Protein AF-A0A7J0C3B0-F1 (afdb_monomer)

Secondary structure (DSSP, 8-state):
--SHHHHHHHHHHHHHHHHHHTSTT--HHHHHHHHHHHHHHHHHHHHHHHHHH----TTTTTTSTTSS----------

Nearest PDB structures (foldseek):
  3cra-assembly1_A  TM=9.123E-01  e=2.170E+00  Escherichia coli K-12
  2efk-assembly1_A-2  TM=9.328E-01  e=6.115E+00  Homo sapiens
  5u0p-assembly1_V  TM=5.958E-01  e=2.451E+00  Schizosaccharomyces pombe

pLDDT: mean 85.06, std 17.52, range [49.5, 98.56]

Solvent-accessible surface area (backbone atoms only — not comparable to full-atom values): 4778 Å² total; per-residue (Å²): 131,75,54,61,65,34,46,52,47,31,54,51,26,49,52,49,30,53,55,53,72,69,46,96,78,61,53,67,70,59,51,52,50,31,52,53,45,33,54,55,22,50,51,51,30,27,53,40,43,28,75,69,70,72,44,76,50,93,68,77,55,70,84,66,69,84,80,77,86,88,82,79,79,83,80,88,92,132

Foldseek 3Di:
DDLVVLVVQLVVLVVLQVVQVVDPDRDPVSNVVSVVSNVVSQVSNQVVCCVVPVDGRPCPCPVVVPDPDPPPDDDDDD

Mean predicted aligned error: 9.21 Å

Structure (mmCIF, N/CA/C/O backbone):
data_AF-A0A7J0C3B0-F1
#
_entry.id   AF-A0A7J0C3B0-F1
#
loop_
_atom_site.group_PDB
_atom_site.id
_atom_site.type_symbol
_atom_site.label_atom_id
_atom_site.label_alt_id
_atom_site.label_comp_id
_atom_site.label_asym_id
_atom_site.label_entity_id
_atom_site.label_seq_id
_atom_site.pdbx_PDB_ins_code
_atom_site.Cartn_x
_atom_site.Cartn_y
_atom_site.Cartn_z
_atom_site.occupancy
_atom_site.B_iso_or_equiv
_atom_site.auth_seq_id
_atom_site.auth_comp_id
_atom_site.auth_asym_id
_atom_site.auth_atom_id
_atom_site.pdbx_PDB_model_num
ATOM 1 N N . MET A 1 1 ? 15.399 1.041 -12.728 1.00 77.38 1 MET A N 1
ATOM 2 C CA . MET A 1 1 ? 14.799 1.278 -11.397 1.00 77.38 1 MET A CA 1
ATOM 3 C C . MET A 1 1 ? 14.713 -0.062 -10.663 1.00 77.38 1 MET A C 1
ATOM 5 O O . MET A 1 1 ? 14.682 -1.072 -11.354 1.00 77.38 1 MET A O 1
ATOM 9 N N . SER A 1 2 ? 14.725 -0.109 -9.324 1.00 89.56 2 SER A N 1
ATOM 10 C CA . SER A 1 2 ? 14.418 -1.344 -8.571 1.00 89.56 2 SER A CA 1
ATOM 11 C C . SER A 1 2 ? 12.978 -1.298 -8.052 1.00 89.56 2 SER A C 1
ATOM 13 O O . SER A 1 2 ? 12.530 -0.240 -7.610 1.00 89.56 2 SER A O 1
ATOM 15 N N . ILE A 1 3 ? 12.284 -2.439 -8.102 1.00 93.81 3 ILE A N 1
ATOM 16 C CA . ILE A 1 3 ? 10.911 -2.628 -7.599 1.00 93.81 3 ILE A CA 1
ATOM 17 C C . ILE A 1 3 ? 10.900 -2.861 -6.079 1.00 93.81 3 ILE A C 1
ATOM 19 O O . ILE A 1 3 ? 9.888 -2.596 -5.430 1.00 93.81 3 ILE A O 1
ATOM 23 N N . ASP A 1 4 ? 12.016 -3.306 -5.492 1.00 96.25 4 ASP A N 1
ATOM 24 C CA . ASP A 1 4 ? 12.053 -3.731 -4.087 1.00 96.25 4 ASP A CA 1
ATOM 25 C C . ASP A 1 4 ? 11.669 -2.607 -3.111 1.00 96.25 4 ASP A C 1
ATOM 27 O O . ASP A 1 4 ? 10.838 -2.849 -2.236 1.00 96.25 4 ASP A O 1
ATOM 31 N N . PRO A 1 5 ? 12.171 -1.358 -3.239 1.00 97.31 5 PRO A N 1
ATOM 32 C CA . PRO A 1 5 ? 11.796 -0.312 -2.290 1.00 97.31 5 PRO A CA 1
ATOM 33 C C . PRO A 1 5 ? 10.298 0.064 -2.346 1.00 97.31 5 PRO A C 1
ATOM 35 O O .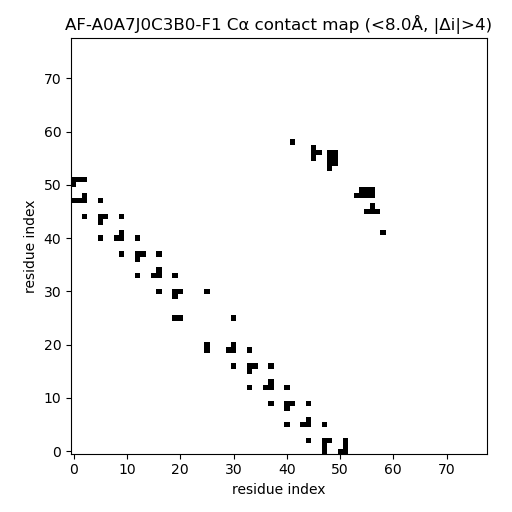 PRO A 1 5 ? 9.678 0.150 -1.282 1.00 97.31 5 PRO A O 1
ATOM 38 N N . PRO A 1 6 ? 9.671 0.257 -3.529 1.00 96.69 6 PRO A N 1
ATOM 39 C CA . PRO A 1 6 ? 8.217 0.416 -3.623 1.00 96.69 6 PRO A CA 1
ATOM 40 C C . PRO A 1 6 ? 7.419 -0.782 -3.091 1.00 96.69 6 PRO A C 1
ATOM 42 O O . PRO A 1 6 ? 6.391 -0.579 -2.442 1.00 96.69 6 PRO A O 1
ATOM 45 N N . LEU A 1 7 ? 7.892 -2.014 -3.313 1.00 96.69 7 LEU A N 1
ATOM 46 C CA . LEU A 1 7 ? 7.257 -3.229 -2.796 1.00 96.69 7 LEU A CA 1
ATOM 47 C C . LEU A 1 7 ? 7.276 -3.271 -1.263 1.00 96.69 7 LEU A C 1
ATOM 49 O O . LEU A 1 7 ? 6.233 -3.465 -0.641 1.00 96.69 7 LEU A O 1
ATOM 53 N N . GLU A 1 8 ? 8.428 -3.030 -0.641 1.00 98.31 8 GLU A N 1
ATOM 54 C CA . GLU A 1 8 ? 8.548 -2.991 0.821 1.00 98.31 8 GLU A CA 1
ATOM 55 C C . GLU A 1 8 ? 7.679 -1.887 1.433 1.00 98.31 8 GLU A C 1
ATOM 57 O O . GLU A 1 8 ? 7.034 -2.089 2.468 1.00 98.31 8 GLU A O 1
ATOM 62 N N . LYS A 1 9 ? 7.579 -0.732 0.762 1.00 98.12 9 LYS A N 1
ATOM 63 C CA . LYS A 1 9 ? 6.678 0.349 1.178 1.00 98.12 9 LYS A CA 1
ATOM 64 C C . LYS A 1 9 ? 5.213 -0.093 1.143 1.00 98.12 9 LYS A C 1
ATOM 66 O O . LYS A 1 9 ? 4.478 0.188 2.090 1.00 98.12 9 LYS A O 1
ATOM 71 N N . LEU A 1 10 ? 4.795 -0.801 0.094 1.00 98.06 10 LEU A N 1
ATOM 72 C CA . LEU A 1 10 ? 3.442 -1.348 -0.013 1.00 98.06 10 LEU A CA 1
ATOM 73 C C . LEU A 1 10 ? 3.159 -2.390 1.075 1.00 98.06 10 LEU A C 1
ATOM 75 O O . LEU A 1 10 ? 2.135 -2.299 1.752 1.00 98.06 10 LEU A O 1
ATOM 79 N N . ILE A 1 11 ? 4.081 -3.324 1.312 1.00 98.50 11 ILE A N 1
ATOM 80 C CA . ILE A 1 11 ? 3.954 -4.328 2.379 1.00 98.50 11 ILE A CA 1
ATOM 81 C C . ILE A 1 11 ? 3.830 -3.650 3.751 1.00 98.50 11 ILE A C 1
ATOM 83 O O . ILE A 1 11 ? 2.995 -4.047 4.568 1.00 98.50 11 ILE A O 1
ATOM 87 N N . SER A 1 12 ? 4.634 -2.618 4.013 1.00 98.44 12 SER A N 1
ATOM 88 C CA . SER A 1 12 ? 4.575 -1.845 5.257 1.00 98.44 12 SER A CA 1
ATOM 89 C C . SER A 1 12 ? 3.220 -1.156 5.439 1.00 98.44 12 SER A C 1
ATOM 91 O O . SER A 1 12 ? 2.608 -1.291 6.501 1.00 98.44 12 SER A O 1
ATOM 93 N N . ALA A 1 13 ? 2.718 -0.483 4.400 1.00 98.50 13 ALA A N 1
ATOM 94 C CA . ALA A 1 13 ? 1.423 0.195 4.431 1.00 98.50 13 ALA A CA 1
ATOM 95 C C . ALA A 1 13 ? 0.264 -0.788 4.668 1.00 98.50 13 ALA A C 1
ATOM 97 O O . ALA A 1 13 ? -0.595 -0.543 5.513 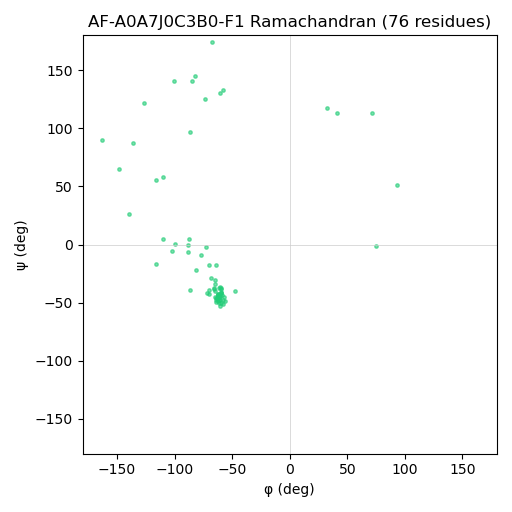1.00 98.50 13 ALA A O 1
ATOM 98 N N . LEU A 1 14 ? 0.274 -1.946 3.996 1.00 98.44 14 LEU A N 1
ATOM 99 C CA . LEU A 1 14 ? -0.731 -2.999 4.188 1.00 98.44 14 LEU A CA 1
ATOM 100 C C . LEU A 1 14 ? -0.712 -3.558 5.616 1.00 98.44 14 LEU A C 1
ATOM 102 O O . LEU A 1 14 ? -1.768 -3.735 6.225 1.00 98.44 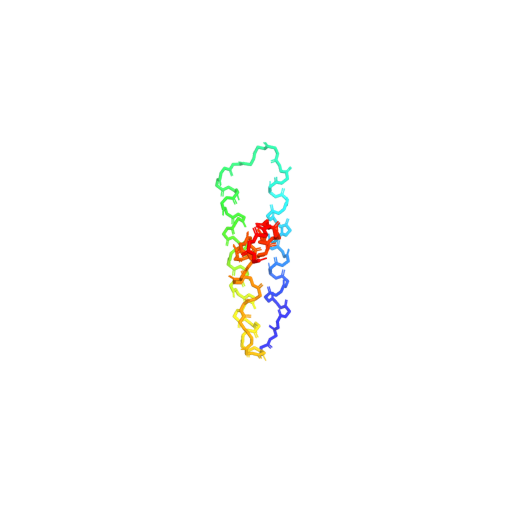14 LEU A O 1
ATOM 106 N N . ARG A 1 15 ? 0.477 -3.796 6.188 1.00 98.56 15 ARG A N 1
ATOM 107 C CA . ARG A 1 15 ? 0.618 -4.231 7.590 1.00 98.56 15 ARG A CA 1
ATOM 108 C C . ARG A 1 15 ? 0.089 -3.184 8.565 1.00 98.56 15 ARG A C 1
ATOM 110 O O . ARG A 1 15 ? -0.580 -3.545 9.534 1.00 98.56 15 ARG A O 1
ATOM 117 N N . HIS A 1 16 ? 0.387 -1.907 8.328 1.00 98.06 16 HIS A N 1
ATOM 118 C CA . HIS A 1 16 ? -0.109 -0.821 9.167 1.00 98.06 16 HIS A CA 1
ATOM 119 C C . HIS A 1 16 ? -1.635 -0.720 9.097 1.00 98.06 16 HIS A C 1
ATOM 121 O O . HIS A 1 16 ? -2.286 -0.738 10.140 1.00 98.06 16 HIS A O 1
ATOM 127 N N . HIS A 1 17 ? -2.207 -0.732 7.893 1.00 98.12 17 HIS A N 1
ATOM 128 C CA . HIS A 1 17 ? -3.651 -0.744 7.686 1.00 98.12 17 HIS A CA 1
ATOM 129 C C . HIS A 1 17 ? -4.330 -1.924 8.388 1.00 98.12 17 HIS A C 1
ATOM 131 O O . HIS A 1 17 ? -5.271 -1.718 9.152 1.00 98.12 17 HIS A O 1
ATOM 137 N N . ALA A 1 18 ? -3.817 -3.145 8.214 1.00 97.38 18 ALA A N 1
ATOM 138 C CA . ALA A 1 18 ? -4.354 -4.332 8.878 1.00 97.38 18 ALA A CA 1
ATOM 139 C C . ALA A 1 18 ? -4.312 -4.212 10.410 1.00 97.38 18 ALA A C 1
ATOM 141 O O . ALA A 1 18 ? -5.280 -4.556 11.085 1.00 97.38 18 ALA A O 1
ATOM 142 N N . ARG A 1 19 ? -3.215 -3.679 10.970 1.00 97.25 19 ARG A N 1
ATOM 143 C CA . ARG A 1 19 ? -3.112 -3.416 12.411 1.00 97.25 19 ARG A CA 1
ATOM 144 C C . ARG A 1 19 ? -4.169 -2.412 12.860 1.00 97.25 19 ARG A C 1
ATOM 146 O O . ARG A 1 19 ? -4.851 -2.691 13.839 1.00 97.25 19 ARG A O 1
ATOM 153 N N . VAL A 1 20 ? -4.292 -1.273 12.182 1.00 96.88 20 VAL A N 1
ATOM 154 C CA . VAL A 1 20 ? -5.253 -0.225 12.552 1.00 96.88 20 VAL A CA 1
ATOM 155 C C . VAL A 1 20 ? -6.672 -0.786 12.488 1.00 96.88 20 VAL A C 1
ATOM 157 O O . VAL A 1 20 ? -7.358 -0.780 13.499 1.00 96.88 20 VAL A O 1
ATOM 160 N N . MET A 1 21 ? -7.075 -1.389 11.368 1.00 93.75 21 MET A N 1
ATOM 161 C CA . MET A 1 21 ? -8.423 -1.947 11.182 1.00 93.75 21 MET A CA 1
ATOM 162 C C . MET A 1 21 ? -8.761 -3.118 12.120 1.00 93.75 21 MET A C 1
ATOM 164 O O . MET A 1 21 ? -9.931 -3.440 12.292 1.00 93.75 21 MET A O 1
ATOM 168 N N . SER A 1 22 ? -7.764 -3.756 12.741 1.00 95.94 22 SER A N 1
ATOM 169 C CA . SER A 1 22 ? -7.994 -4.804 13.746 1.00 95.94 22 SER A CA 1
ATOM 170 C C . SER A 1 22 ? -8.408 -4.273 15.126 1.00 95.94 22 SER A C 1
ATOM 172 O O . SER A 1 22 ? -8.768 -5.064 15.999 1.00 95.94 22 SER A O 1
ATOM 174 N N . LEU A 1 23 ? -8.344 -2.957 15.354 1.00 94.62 23 LEU A N 1
ATOM 175 C CA . LEU A 1 23 ? -8.714 -2.339 16.627 1.00 94.62 23 LEU A CA 1
ATOM 176 C C . LEU A 1 23 ? -10.224 -2.072 16.680 1.00 94.62 23 LEU A C 1
ATOM 178 O O . LEU A 1 23 ? -10.828 -1.624 15.711 1.00 94.62 23 LEU A O 1
ATOM 182 N N . SER A 1 24 ? -10.831 -2.301 17.844 1.00 85.75 24 SER A N 1
ATOM 183 C CA . SER A 1 24 ? -12.287 -2.227 18.036 1.00 85.75 24 SER A CA 1
ATOM 184 C C . SER A 1 24 ? -12.873 -0.810 17.973 1.00 85.75 24 SER A C 1
ATOM 186 O O . SER A 1 24 ? -14.083 -0.669 17.838 1.00 85.75 24 SER A O 1
ATOM 188 N N . ASP A 1 25 ? -12.038 0.223 18.122 1.00 92.00 25 ASP A N 1
ATOM 189 C CA . ASP A 1 25 ? -12.458 1.629 18.188 1.00 92.00 25 ASP A CA 1
ATOM 190 C C . ASP A 1 25 ? -11.381 2.546 17.585 1.00 92.00 25 ASP A C 1
ATOM 192 O O . ASP A 1 25 ? -10.695 3.304 18.272 1.00 92.00 25 ASP A O 1
ATOM 196 N N . VAL A 1 26 ? -11.154 2.397 16.279 1.00 91.62 26 VAL A N 1
ATOM 197 C CA . VAL A 1 26 ? -10.207 3.234 15.532 1.00 91.62 26 VAL A CA 1
ATOM 198 C C . VAL A 1 26 ? -10.797 4.631 15.339 1.00 91.62 26 VAL A C 1
ATOM 200 O O . VAL A 1 26 ? -11.856 4.761 14.717 1.00 91.62 26 VAL A O 1
ATOM 203 N N . PRO A 1 27 ? -10.098 5.705 15.746 1.00 95.19 27 PRO A N 1
ATOM 204 C CA . PRO A 1 27 ? -10.499 7.055 15.380 1.00 95.19 27 PRO A CA 1
ATOM 205 C C . PRO A 1 27 ? -10.546 7.207 13.856 1.00 95.19 27 PRO A C 1
ATOM 207 O O . PRO A 1 27 ? -9.578 6.880 13.172 1.00 95.19 27 PRO A O 1
ATOM 210 N N . LEU A 1 28 ? -11.620 7.793 13.313 1.00 92.81 28 LEU A N 1
ATOM 211 C CA . LEU A 1 28 ? -11.803 7.971 11.861 1.00 92.81 28 LEU A CA 1
ATOM 212 C C . LEU A 1 28 ? -10.555 8.543 11.167 1.00 92.81 28 LEU A C 1
ATOM 214 O O . LEU A 1 28 ? -10.172 8.098 10.092 1.00 92.81 28 LEU A O 1
ATOM 218 N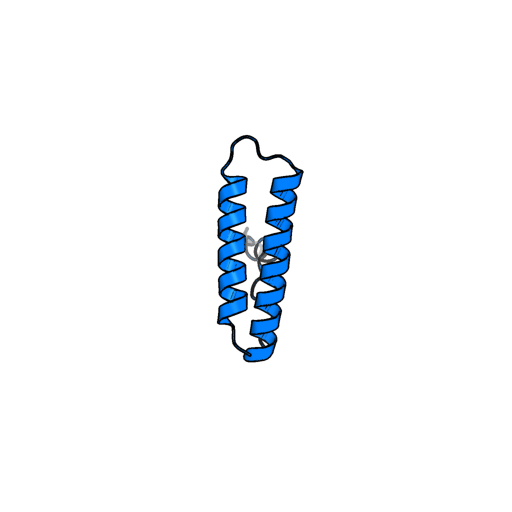 N . LYS A 1 29 ? -9.883 9.504 11.812 1.00 95.56 29 LYS A N 1
ATOM 219 C CA . LYS A 1 29 ? -8.649 10.114 11.304 1.00 95.56 29 LYS A CA 1
ATOM 220 C C . LYS A 1 29 ? -7.516 9.099 11.109 1.00 95.56 29 LYS A C 1
ATOM 222 O O . LYS A 1 29 ? -6.796 9.198 10.121 1.00 95.56 29 LYS A O 1
ATOM 227 N N . GLU A 1 30 ? -7.343 8.163 12.037 1.00 94.38 30 GLU A N 1
ATOM 228 C CA . GLU A 1 30 ? -6.308 7.126 11.958 1.00 94.38 30 GLU A CA 1
ATOM 229 C C . GLU A 1 30 ? -6.645 6.093 10.887 1.00 94.38 30 GLU A C 1
ATOM 231 O O . GLU A 1 30 ? -5.779 5.741 10.087 1.00 94.38 30 GLU A O 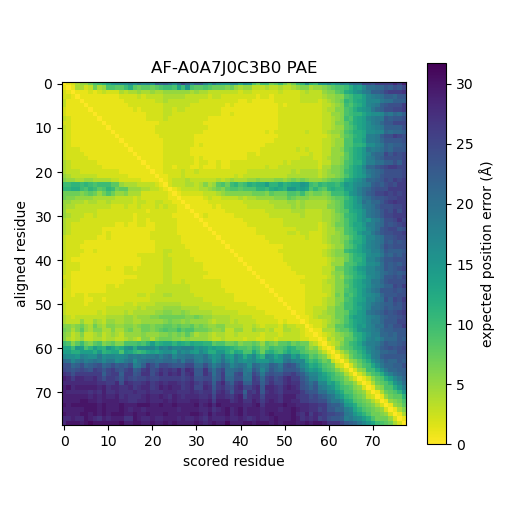1
ATOM 236 N N . GLY A 1 31 ? -7.915 5.687 10.804 1.00 95.56 31 GLY A N 1
ATOM 237 C CA . GLY A 1 31 ? -8.391 4.809 9.738 1.00 95.56 31 GLY A CA 1
ATOM 238 C C . GLY A 1 31 ? -8.155 5.414 8.354 1.00 95.56 31 GLY A C 1
ATOM 239 O O . GLY A 1 31 ? -7.512 4.795 7.508 1.00 95.56 31 GLY A O 1
ATOM 240 N N . THR A 1 32 ? -8.585 6.662 8.143 1.00 96.19 32 THR A N 1
ATOM 241 C CA . THR A 1 32 ? -8.370 7.382 6.879 1.00 96.19 32 THR A CA 1
ATOM 242 C C . THR A 1 32 ? -6.886 7.537 6.554 1.00 96.19 32 THR A C 1
ATOM 244 O O . THR A 1 32 ? -6.494 7.344 5.407 1.00 96.19 32 THR A O 1
ATOM 247 N N . ALA A 1 33 ? -6.042 7.851 7.541 1.00 96.94 33 ALA A N 1
ATOM 248 C CA . ALA A 1 33 ? -4.603 7.971 7.318 1.00 96.94 33 ALA A CA 1
ATOM 249 C C . ALA A 1 33 ? -3.981 6.647 6.845 1.00 96.94 33 ALA A C 1
ATOM 251 O O . ALA A 1 33 ? -3.205 6.651 5.892 1.00 96.94 33 ALA A O 1
ATOM 252 N N . ALA A 1 34 ? -4.360 5.521 7.457 1.00 97.12 34 ALA A N 1
ATOM 253 C CA . ALA A 1 34 ? -3.879 4.203 7.051 1.00 97.12 34 ALA A CA 1
ATOM 254 C C . ALA A 1 34 ? -4.362 3.813 5.639 1.00 97.12 34 ALA A C 1
ATOM 256 O O . ALA A 1 34 ? -3.598 3.244 4.859 1.00 97.12 34 ALA A O 1
ATOM 257 N N . PHE A 1 35 ? -5.599 4.166 5.274 1.00 96.38 35 PHE A N 1
ATOM 258 C CA . PHE A 1 35 ? -6.120 3.984 3.913 1.00 96.38 35 PHE A CA 1
ATOM 259 C C . PHE A 1 35 ? -5.342 4.795 2.869 1.00 96.38 35 PHE A C 1
ATOM 261 O O . PHE A 1 35 ? -4.947 4.263 1.828 1.00 96.38 35 PHE A O 1
ATOM 268 N N . GLU A 1 36 ? -5.107 6.080 3.133 1.00 97.31 36 GLU A N 1
ATOM 269 C CA . GLU A 1 36 ? -4.355 6.948 2.221 1.00 97.31 36 GLU A CA 1
ATOM 270 C C . GLU A 1 36 ? -2.896 6.499 2.073 1.00 97.31 36 GLU A C 1
ATOM 272 O O . GLU A 1 36 ? -2.330 6.572 0.979 1.00 97.31 36 GLU A O 1
ATOM 277 N N . GLU A 1 37 ? -2.295 5.961 3.136 1.00 97.88 37 GLU A N 1
ATOM 278 C CA . GLU A 1 37 ? -0.956 5.376 3.079 1.00 97.88 37 GLU A CA 1
ATOM 279 C C . GLU A 1 37 ? -0.893 4.179 2.116 1.00 97.88 37 GLU A C 1
ATOM 281 O O . GLU A 1 37 ? 0.007 4.118 1.271 1.00 97.88 37 GLU A O 1
ATOM 286 N N . VAL A 1 38 ? -1.875 3.270 2.177 1.00 97.88 38 VAL A N 1
ATOM 287 C CA . VAL A 1 38 ? -1.985 2.143 1.233 1.00 97.88 38 VAL A CA 1
ATOM 288 C C . VAL A 1 38 ? -2.153 2.651 -0.196 1.00 97.88 38 VAL A C 1
ATOM 290 O O . VAL A 1 38 ? -1.412 2.222 -1.081 1.00 97.88 38 VAL A O 1
ATOM 293 N N . ARG A 1 39 ? -3.056 3.612 -0.437 1.00 95.94 39 ARG A N 1
ATOM 294 C CA . ARG A 1 39 ? -3.272 4.193 -1.777 1.00 95.94 39 ARG A CA 1
ATOM 295 C C . ARG A 1 39 ? -1.995 4.790 -2.359 1.00 95.94 39 ARG A C 1
ATOM 297 O O . ARG A 1 39 ? -1.673 4.554 -3.525 1.00 95.94 39 ARG A O 1
ATOM 304 N N . ALA A 1 40 ? -1.250 5.546 -1.558 1.00 96.50 40 ALA A N 1
ATOM 305 C CA . ALA A 1 40 ? 0.009 6.142 -1.991 1.00 96.50 40 ALA A CA 1
ATOM 306 C C . ALA A 1 40 ? 1.074 5.077 -2.308 1.00 96.50 40 ALA A C 1
ATOM 308 O O . ALA A 1 40 ? 1.814 5.217 -3.285 1.00 96.50 40 ALA A O 1
ATOM 309 N N . ALA A 1 41 ? 1.154 4.011 -1.508 1.00 97.44 41 ALA A N 1
ATOM 310 C CA . ALA A 1 41 ? 2.105 2.927 -1.734 1.00 97.44 41 ALA A CA 1
ATOM 311 C C . ALA A 1 41 ? 1.754 2.082 -2.970 1.00 97.44 41 ALA A C 1
ATOM 313 O O . ALA A 1 41 ? 2.648 1.756 -3.748 1.00 97.44 41 ALA A O 1
ATOM 314 N N . VAL A 1 42 ? 0.465 1.811 -3.204 1.00 96.31 42 VAL A N 1
ATOM 315 C CA . VAL A 1 42 ? -0.035 1.130 -4.410 1.00 96.31 42 VAL A CA 1
ATOM 316 C C . VAL A 1 42 ? 0.360 1.889 -5.672 1.00 96.31 42 VAL A C 1
ATOM 318 O O . VAL A 1 42 ? 0.902 1.283 -6.596 1.00 96.31 42 VAL A O 1
ATOM 321 N N 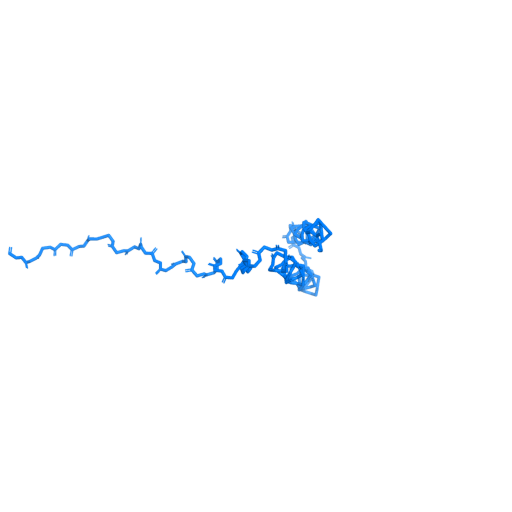. ARG A 1 43 ? 0.152 3.213 -5.706 1.00 94.81 43 ARG A N 1
ATOM 322 C CA . ARG A 1 43 ? 0.564 4.050 -6.847 1.00 94.81 43 ARG A CA 1
ATOM 323 C C . ARG A 1 43 ? 2.068 3.960 -7.080 1.00 94.81 43 ARG A C 1
ATOM 325 O O . ARG A 1 43 ? 2.495 3.617 -8.171 1.00 94.81 43 ARG A O 1
ATOM 332 N N . SER A 1 44 ? 2.859 4.147 -6.022 1.00 95.56 44 SER A N 1
ATOM 333 C CA . SER A 1 44 ? 4.321 4.078 -6.113 1.00 95.56 44 SER A CA 1
ATOM 334 C C . SER A 1 44 ? 4.834 2.724 -6.613 1.00 95.56 44 SER A C 1
ATOM 336 O O . SER A 1 44 ? 5.818 2.688 -7.347 1.00 95.56 44 SER A O 1
ATOM 338 N N . TYR A 1 45 ? 4.214 1.618 -6.198 1.00 96.00 45 TYR A N 1
ATOM 339 C CA . TYR A 1 45 ? 4.564 0.285 -6.686 1.00 96.00 45 TYR A CA 1
ATOM 340 C C . TYR A 1 45 ? 4.149 0.092 -8.147 1.00 96.00 45 TYR A C 1
ATOM 342 O O . TYR A 1 45 ? 4.924 -0.431 -8.942 1.00 96.00 45 TYR A O 1
ATOM 350 N N . SER A 1 46 ? 2.953 0.556 -8.504 1.00 95.12 46 SER A N 1
ATOM 351 C CA . SER A 1 46 ? 2.424 0.472 -9.866 1.00 95.12 46 SER A CA 1
ATOM 352 C C . SER A 1 46 ? 3.294 1.225 -10.867 1.00 95.12 46 SER A C 1
ATOM 354 O O . SER A 1 46 ? 3.635 0.673 -11.910 1.00 95.12 46 SER A O 1
ATOM 356 N N . ASP A 1 47 ? 3.714 2.443 -10.519 1.00 94.44 47 ASP A N 1
ATOM 357 C CA . ASP A 1 47 ? 4.619 3.249 -11.339 1.00 94.44 47 ASP A CA 1
ATOM 358 C C . ASP A 1 47 ? 5.955 2.520 -11.541 1.00 94.44 47 ASP A C 1
ATOM 360 O O . ASP A 1 47 ? 6.448 2.415 -12.661 1.00 94.44 47 ASP A O 1
ATOM 364 N N . ALA A 1 48 ? 6.505 1.918 -10.480 1.00 95.25 48 ALA A N 1
ATOM 365 C CA . ALA A 1 48 ? 7.752 1.161 -10.567 1.00 95.25 48 ALA A CA 1
ATOM 366 C C . ALA A 1 48 ? 7.631 -0.107 -11.429 1.00 95.25 48 ALA A C 1
ATOM 368 O O . ALA A 1 48 ? 8.554 -0.435 -12.179 1.00 95.25 48 ALA A O 1
ATOM 369 N N . ILE A 1 49 ? 6.502 -0.819 -11.355 1.00 94.25 49 ILE A N 1
ATOM 370 C CA . ILE A 1 49 ? 6.215 -1.964 -12.228 1.00 94.25 49 ILE A CA 1
ATOM 371 C C . ILE A 1 49 ? 6.122 -1.515 -13.682 1.00 94.25 49 ILE A C 1
ATOM 373 O O . ILE A 1 49 ? 6.741 -2.147 -14.544 1.00 94.25 49 ILE A O 1
ATOM 377 N N . PHE A 1 50 ? 5.406 -0.425 -13.955 1.00 93.94 50 PHE A N 1
ATOM 378 C CA . PHE A 1 50 ? 5.275 0.110 -15.304 1.00 93.94 50 PHE A CA 1
ATOM 379 C C . PHE A 1 50 ? 6.632 0.539 -15.868 1.00 93.94 50 PHE A C 1
ATOM 381 O O . PHE A 1 50 ? 6.988 0.141 -16.975 1.00 93.94 50 PHE A O 1
ATOM 388 N N . GLU A 1 51 ? 7.441 1.259 -15.090 1.00 94.50 51 GLU A N 1
ATOM 389 C CA . GLU A 1 51 ? 8.783 1.681 -15.501 1.00 94.50 51 GLU A CA 1
ATOM 390 C C . GLU A 1 51 ? 9.724 0.506 -15.807 1.00 94.50 51 GLU A C 1
ATOM 392 O O . GLU A 1 51 ? 10.555 0.600 -16.711 1.00 94.50 51 GLU A O 1
ATOM 397 N N . VAL A 1 52 ? 9.630 -0.596 -15.056 1.00 94.44 52 VAL A N 1
ATOM 398 C CA . VAL A 1 52 ? 10.532 -1.749 -15.219 1.00 94.44 52 VAL A CA 1
ATOM 399 C C . VAL A 1 52 ? 10.049 -2.730 -16.284 1.00 94.44 52 VAL A C 1
ATOM 401 O O . VAL A 1 52 ? 10.869 -3.289 -17.012 1.00 94.44 52 VAL A O 1
ATOM 404 N N . SER A 1 53 ? 8.743 -2.974 -16.366 1.00 93.06 53 SER A N 1
ATOM 405 C CA . SER A 1 53 ? 8.175 -4.072 -17.157 1.00 93.06 53 SER A CA 1
ATOM 406 C C . SER A 1 53 ? 7.288 -3.623 -18.318 1.00 93.06 53 SER A C 1
ATOM 408 O O . SER A 1 53 ? 7.009 -4.427 -19.204 1.00 93.06 53 SER A O 1
ATOM 410 N N . GLY A 1 54 ? 6.824 -2.370 -18.320 1.00 93.19 54 GLY A N 1
ATOM 411 C CA . GLY A 1 54 ? 5.817 -1.861 -19.255 1.00 93.19 54 GLY A CA 1
ATOM 412 C C . GLY A 1 54 ? 4.385 -2.332 -18.970 1.00 93.19 54 GLY A C 1
ATOM 413 O O . GLY A 1 54 ? 3.469 -1.928 -19.683 1.00 93.19 54 GLY A O 1
ATOM 414 N N . TRP A 1 55 ? 4.169 -3.165 -17.946 1.00 91.94 55 TRP A N 1
ATOM 415 C CA . TRP A 1 55 ? 2.838 -3.624 -17.550 1.00 91.94 55 TRP A CA 1
ATOM 416 C C . TRP A 1 55 ? 2.125 -2.603 -16.664 1.00 91.94 55 TRP A C 1
ATOM 418 O O 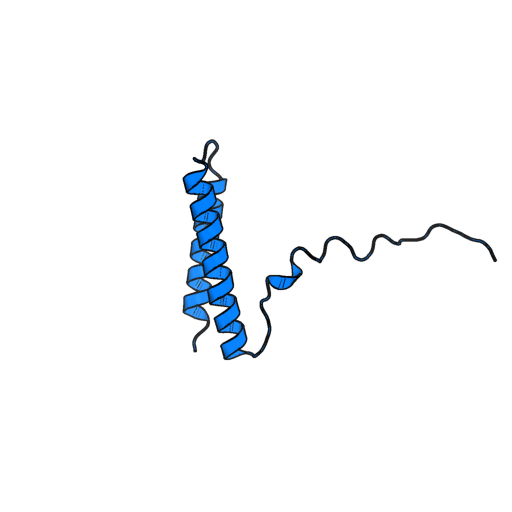. TRP A 1 55 ? 2.748 -1.920 -15.853 1.00 91.94 55 TRP A O 1
ATOM 428 N N . GLY A 1 56 ? 0.804 -2.508 -16.829 1.00 84.19 56 GLY A N 1
ATOM 429 C CA . GLY A 1 56 ? -0.051 -1.647 -16.013 1.00 84.19 56 GLY A CA 1
ATOM 430 C C . GLY A 1 56 ? -0.151 -2.099 -14.551 1.00 84.19 56 GLY A C 1
ATOM 431 O O . GLY A 1 56 ? 0.346 -3.158 -14.166 1.00 84.19 56 GLY A O 1
ATOM 432 N N . SER A 1 57 ? -0.820 -1.285 -13.731 1.00 84.31 57 SER A N 1
ATOM 433 C CA . SER A 1 57 ? -1.024 -1.583 -12.310 1.00 84.31 57 SER A CA 1
ATOM 434 C C . SER A 1 57 ? -1.801 -2.894 -12.120 1.00 84.31 57 SER A C 1
ATOM 436 O O . SER A 1 57 ? -2.895 -3.031 -12.680 1.00 84.31 57 SER A O 1
ATOM 438 N N . PRO A 1 58 ? -1.318 -3.820 -11.267 1.00 85.38 58 PRO A N 1
ATOM 439 C CA . PRO A 1 58 ? -2.041 -5.049 -10.945 1.00 85.38 58 PRO A CA 1
ATOM 440 C C . PRO A 1 58 ? -3.268 -4.811 -10.048 1.00 85.38 58 PRO A C 1
ATOM 442 O O . PRO A 1 58 ? -3.977 -5.756 -9.726 1.00 85.38 58 PRO A O 1
ATOM 445 N N . PHE A 1 59 ? -3.523 -3.567 -9.632 1.00 86.62 59 PHE A N 1
ATOM 446 C CA . PHE A 1 59 ? -4.636 -3.200 -8.753 1.00 86.62 59 PHE A CA 1
ATOM 447 C C . PHE A 1 59 ? -5.812 -2.551 -9.494 1.00 86.62 59 PHE A C 1
ATOM 449 O O . PHE A 1 59 ? -6.831 -2.278 -8.874 1.00 86.62 59 PHE A O 1
ATOM 456 N N . THR A 1 60 ? -5.677 -2.276 -10.796 1.00 74.00 60 THR A N 1
ATOM 457 C CA . THR A 1 60 ? -6.658 -1.481 -11.566 1.00 74.00 60 THR A CA 1
ATOM 458 C C . THR A 1 60 ? -7.996 -2.191 -11.758 1.00 74.00 60 THR A C 1
ATOM 460 O O . THR A 1 60 ? -9.016 -1.524 -11.830 1.00 74.00 60 THR A O 1
ATOM 463 N N . ASN A 1 61 ? -7.993 -3.525 -11.783 1.00 67.50 61 ASN A N 1
ATOM 464 C CA . ASN A 1 61 ? -9.177 -4.316 -12.121 1.00 67.50 61 ASN A CA 1
ATOM 465 C C . ASN A 1 61 ? -9.751 -5.061 -10.914 1.00 67.50 61 ASN A C 1
ATOM 467 O O . ASN A 1 61 ? -10.643 -5.868 -11.094 1.00 67.50 61 ASN A O 1
ATOM 471 N N . VAL A 1 62 ? -9.230 -4.862 -9.697 1.00 63.44 62 VAL A N 1
ATOM 472 C CA . VAL A 1 62 ? -9.651 -5.663 -8.528 1.00 63.44 62 VAL A CA 1
ATOM 473 C C . VAL A 1 62 ? -11.123 -5.420 -8.176 1.00 63.44 62 VAL A C 1
ATOM 475 O O . VAL A 1 62 ? -11.791 -6.347 -7.734 1.00 63.44 62 VAL A O 1
ATOM 478 N N . ASP A 1 63 ? -11.632 -4.218 -8.448 1.00 58.25 63 ASP A N 1
ATOM 479 C CA . ASP A 1 63 ? -13.032 -3.847 -8.217 1.00 58.25 63 ASP A CA 1
ATOM 480 C C . ASP A 1 63 ? -13.948 -4.165 -9.424 1.00 58.25 63 ASP A C 1
ATOM 482 O O . ASP A 1 63 ? -15.161 -4.023 -9.326 1.00 58.25 63 ASP A O 1
ATOM 486 N N . GLU A 1 64 ? -13.392 -4.593 -10.567 1.00 52.22 64 GLU A N 1
ATOM 487 C CA . GLU A 1 64 ? -14.140 -4.887 -11.807 1.00 52.22 64 GLU A CA 1
ATOM 488 C C . GLU A 1 64 ? -14.409 -6.397 -12.011 1.00 52.22 64 GLU A C 1
ATOM 490 O O . GLU A 1 64 ? -15.028 -6.777 -12.997 1.00 52.22 64 GLU A O 1
ATOM 495 N N . ILE A 1 65 ? -13.974 -7.273 -11.090 1.00 56.31 65 ILE A N 1
ATOM 496 C CA . ILE A 1 65 ? -14.156 -8.747 -11.175 1.00 56.31 65 ILE A CA 1
ATOM 497 C C . ILE A 1 65 ? -15.505 -9.203 -10.571 1.00 56.31 65 ILE A C 1
ATOM 499 O O . ILE A 1 65 ? -15.766 -10.396 -10.472 1.00 56.31 65 ILE A O 1
ATOM 503 N N . GLU A 1 66 ? -16.378 -8.289 -10.137 1.00 52.19 66 GLU A N 1
ATOM 504 C CA . GLU A 1 66 ? -17.663 -8.658 -9.514 1.00 52.19 66 GLU A CA 1
ATOM 505 C C . GLU A 1 66 ? -18.834 -8.849 -10.502 1.00 52.19 66 GLU A C 1
ATOM 507 O O . GLU A 1 66 ? -19.919 -9.190 -10.041 1.00 52.19 66 GLU A O 1
ATOM 512 N N . ASP A 1 67 ? -18.654 -8.680 -11.822 1.00 51.41 67 ASP A N 1
ATOM 513 C CA . ASP A 1 67 ? -19.800 -8.603 -12.757 1.00 51.41 67 ASP A CA 1
ATOM 514 C C . ASP A 1 67 ? -19.630 -9.345 -14.101 1.00 51.41 67 ASP A C 1
ATOM 516 O O . ASP A 1 67 ? -20.262 -8.978 -15.087 1.00 51.41 67 ASP A O 1
ATOM 520 N N . ASP A 1 68 ? -18.805 -10.396 -14.163 1.00 50.56 68 ASP A N 1
ATOM 521 C CA . ASP A 1 68 ? -18.794 -11.324 -15.309 1.00 50.56 68 ASP A CA 1
ATOM 522 C C . ASP A 1 68 ? -18.975 -12.767 -14.799 1.00 50.56 68 ASP A C 1
ATOM 524 O O . ASP A 1 68 ? -18.181 -13.260 -13.998 1.00 50.56 68 ASP A O 1
ATOM 528 N N . ASP A 1 69 ? -20.030 -13.428 -15.290 1.00 50.50 69 ASP A N 1
ATOM 529 C CA . ASP A 1 69 ? -20.322 -14.872 -15.216 1.00 50.50 69 ASP A CA 1
ATOM 530 C C . ASP A 1 69 ? -21.195 -15.419 -14.058 1.00 50.50 69 ASP A C 1
ATOM 532 O O . ASP A 1 69 ? -20.899 -16.455 -13.460 1.00 50.50 69 ASP A O 1
ATOM 536 N N . LEU A 1 70 ? -22.371 -14.818 -13.829 1.00 50.47 70 LEU A N 1
ATOM 537 C CA . LEU A 1 70 ? -23.568 -15.575 -13.405 1.00 50.47 70 LEU A CA 1
ATOM 538 C C . LEU A 1 70 ? -24.679 -15.481 -14.466 1.00 50.47 70 LEU A C 1
ATOM 540 O O . LEU A 1 70 ? -25.800 -15.084 -14.159 1.00 50.47 70 LEU A O 1
ATOM 544 N N . ASP A 1 71 ? -24.376 -15.856 -15.709 1.00 49.50 71 ASP A N 1
ATOM 545 C CA . ASP A 1 71 ? -25.397 -16.177 -16.720 1.00 49.50 71 ASP A CA 1
ATOM 546 C C .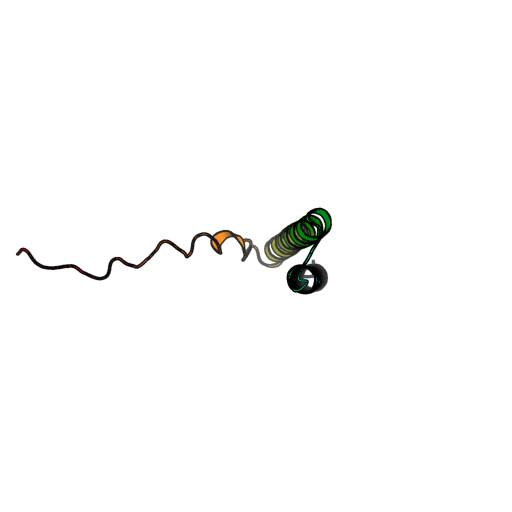 ASP A 1 71 ? -25.361 -17.693 -16.997 1.00 49.50 71 ASP A C 1
ATOM 548 O O . ASP A 1 71 ? -25.096 -18.164 -18.100 1.00 49.50 71 ASP A O 1
ATOM 552 N N . ASP A 1 72 ? -25.556 -18.473 -15.926 1.00 52.06 72 ASP A N 1
ATOM 553 C CA . ASP A 1 72 ? -25.775 -19.921 -15.988 1.00 52.06 72 ASP A CA 1
ATOM 554 C C . ASP A 1 72 ? -27.282 -20.171 -16.204 1.00 52.06 72 ASP A C 1
ATOM 556 O O . ASP A 1 72 ? -28.093 -20.114 -15.280 1.00 52.06 72 ASP A O 1
ATOM 560 N N . GLU A 1 73 ? -27.622 -20.370 -17.478 1.00 58.88 73 GLU A N 1
ATOM 561 C CA . GLU A 1 73 ? -28.783 -21.051 -18.069 1.00 58.88 73 GLU A CA 1
ATOM 562 C C . GLU A 1 73 ? -30.153 -21.019 -17.350 1.00 58.88 73 GLU A C 1
ATOM 564 O O . GLU A 1 73 ? -30.395 -21.701 -16.353 1.00 58.88 73 GLU A O 1
ATOM 569 N N . ALA A 1 74 ? -31.145 -20.411 -18.016 1.00 51.12 74 ALA A N 1
ATOM 570 C CA . ALA A 1 74 ? -32.546 -20.822 -17.894 1.00 51.12 74 ALA A CA 1
ATOM 571 C C . ALA A 1 74 ? -33.247 -20.872 -19.267 1.00 51.12 74 ALA A C 1
ATOM 573 O O . ALA A 1 74 ? -33.883 -19.921 -19.707 1.00 51.12 74 ALA A O 1
ATOM 574 N N . ASP A 1 75 ? -33.110 -22.043 -19.888 1.00 50.97 75 ASP A N 1
ATOM 575 C CA . ASP A 1 75 ? -34.207 -22.865 -20.416 1.00 50.97 75 ASP A CA 1
ATOM 576 C C . ASP A 1 75 ? -34.992 -22.424 -21.680 1.00 50.97 75 ASP A C 1
ATOM 578 O O . ASP A 1 75 ? -35.764 -21.471 -21.694 1.00 50.97 75 ASP A O 1
ATOM 582 N N . SER A 1 76 ? -34.782 -23.246 -22.718 1.00 55.22 76 SER A N 1
ATOM 583 C CA . SER A 1 76 ? -35.700 -23.753 -23.755 1.00 55.22 76 SER A CA 1
ATOM 584 C C . SER A 1 76 ? -36.756 -22.849 -24.410 1.00 55.22 76 SER A C 1
ATOM 586 O O . SER A 1 76 ? -37.796 -22.559 -23.839 1.00 55.22 76 SER A O 1
ATOM 588 N N . ASP A 1 77 ? -36.565 -22.597 -25.715 1.00 57.59 77 ASP A N 1
ATOM 589 C CA . ASP A 1 77 ? -37.651 -22.621 -26.713 1.00 57.59 77 ASP A CA 1
ATOM 590 C C . ASP A 1 77 ? -37.078 -22.717 -28.148 1.00 57.59 77 ASP A C 1
ATOM 592 O O . ASP A 1 77 ? -36.806 -21.707 -28.805 1.00 57.59 77 ASP A O 1
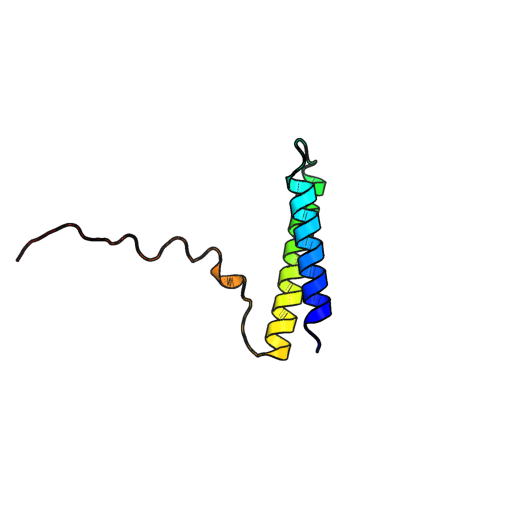ATOM 596 N N . LEU A 1 78 ? -36.891 -23.950 -28.642 1.00 50.47 78 LEU A N 1
ATOM 597 C CA . LEU A 1 78 ? -36.781 -24.287 -30.073 1.00 50.47 78 LEU A CA 1
ATOM 598 C C . LEU A 1 78 ? -37.498 -25.607 -30.375 1.00 50.47 78 LEU A C 1
ATOM 600 O O . LEU A 1 78 ? -37.256 -26.592 -29.642 1.00 50.47 78 LEU A O 1
#

Radius of gyration: 18.77 Å; Cα contacts (8 Å, |Δi|>4): 48; chains: 1; bounding box: 52×34×48 Å

Sequence (78 aa):
MSIDPPLEKLISALRHHARVMSLSDVPLKEGTAAFEEVRAAVRSYSDAIFEVSGWGSPFTNVDEIEDDDLDDEADSDL

Organism: NCBI:txid284028